Protein AF-A0A8C4QDA6-F1 (afdb_monomer_lite)

Radius of gyration: 17.74 Å; chains: 1; bounding box: 48×28×48 Å

Organism: Eptatretus burgeri (NCBI:txid7764)

pLDDT: mean 93.88, std 12.16, range [32.09, 98.69]

Foldseek 3Di:
DLLCLLPVQLVVQLVVCLCVFPPNCQADPVGDRHNPDDPVVVVVNVVVLVVQQVVQQPDFDVVVVRHGDRSVVCSSSSSSNVRSLVRSLVVVVVVPVVDPADDDDPPDPDGSSRVSNVSNVVNVPPDPPDD

InterPro domains:
  IPR000718 Peptidase M13 [PS51885] (1-131)
  IPR000718 Peptidase M13 [PTHR11733] (2-124)
  IPR018497 Peptidase M13, C-terminal domain [PF01431] (2-123)
  IPR018497 Peptidase M13, C-terminal domain [PR00786] (4-20)
  IPR018497 Peptidase M13, C-terminal domain [PR00786] (77-88)
  IPR024079 Metallopeptidase, catalytic domain superfamily [G3DSA:3.40.390.10] (2-123)

Structure (mmCIF, N/CA/C/O backbone):
data_AF-A0A8C4QDA6-F1
#
_entry.id   AF-A0A8C4QDA6-F1
#
loop_
_atom_site.group_PDB
_atom_site.id
_atom_site.type_symbol
_atom_site.label_atom_id
_atom_site.label_alt_id
_atom_site.label_comp_id
_atom_site.label_asym_id
_atom_site.label_entity_id
_atom_site.label_seq_id
_atom_site.pdbx_PDB_ins_code
_atom_site.Cartn_x
_atom_site.Cartn_y
_atom_site.Cartn_z
_atom_site.occupancy
_atom_site.B_iso_or_equiv
_atom_site.auth_seq_id
_atom_site.auth_comp_id
_atom_site.auth_asym_id
_atom_site.auth_atom_id
_atom_site.pdbx_PDB_model_num
ATOM 1 N N . MET A 1 1 ? -16.277 -8.536 9.571 1.00 92.62 1 MET A N 1
ATOM 2 C CA . MET A 1 1 ? -15.634 -8.466 8.255 1.00 92.62 1 MET A CA 1
ATOM 3 C C . MET A 1 1 ? -14.436 -7.526 8.274 1.00 92.62 1 MET A C 1
ATOM 5 O O . MET A 1 1 ? -13.471 -7.833 7.587 1.00 92.62 1 MET A O 1
ATOM 9 N N . SER A 1 2 ? -14.434 -6.466 9.094 1.00 95.38 2 SER A N 1
ATOM 10 C CA . SER A 1 2 ? -13.253 -5.608 9.309 1.00 95.38 2 SER A CA 1
ATOM 11 C C . SER A 1 2 ? -11.936 -6.365 9.519 1.00 95.38 2 SER A C 1
ATOM 13 O O . SER A 1 2 ? -10.958 -6.043 8.856 1.00 95.38 2 SER A O 1
ATOM 15 N N . LEU A 1 3 ? -11.920 -7.396 10.374 1.00 96.62 3 LEU A N 1
ATOM 16 C CA . LEU A 1 3 ? -10.729 -8.224 10.618 1.00 96.62 3 LEU A CA 1
ATOM 17 C C . LEU A 1 3 ? -10.286 -8.977 9.352 1.00 96.62 3 LEU A C 1
ATOM 19 O O . LEU A 1 3 ? -9.123 -8.938 8.986 1.00 96.62 3 LEU A O 1
ATOM 23 N N . ASN A 1 4 ? -11.213 -9.593 8.612 1.00 96.69 4 ASN A N 1
ATOM 24 C CA . ASN A 1 4 ? -10.867 -10.305 7.376 1.00 96.69 4 ASN A CA 1
ATOM 25 C C . ASN A 1 4 ? -10.284 -9.362 6.318 1.00 96.69 4 ASN A C 1
ATOM 27 O O . ASN A 1 4 ? -9.299 -9.707 5.674 1.00 96.69 4 ASN A O 1
ATOM 31 N N . PHE A 1 5 ? -10.862 -8.170 6.137 1.00 97.75 5 PHE A N 1
ATOM 32 C CA . PHE A 1 5 ? -10.297 -7.196 5.204 1.00 97.75 5 PHE A CA 1
ATOM 33 C C . PHE A 1 5 ? -8.951 -6.639 5.690 1.00 97.75 5 PHE A C 1
ATOM 35 O O . PHE A 1 5 ? -8.076 -6.429 4.860 1.00 97.75 5 PHE A O 1
ATOM 42 N N . GLY A 1 6 ? -8.770 -6.419 6.997 1.00 96.19 6 GLY A N 1
ATOM 43 C CA . GLY A 1 6 ? -7.506 -5.936 7.571 1.00 96.19 6 GLY A CA 1
ATOM 44 C C . GLY A 1 6 ? -6.372 -6.965 7.516 1.00 96.19 6 GLY A C 1
ATOM 45 O O . GLY A 1 6 ? -5.219 -6.584 7.349 1.00 96.19 6 GLY A O 1
ATOM 46 N N . GLY A 1 7 ? -6.703 -8.255 7.607 1.00 95.94 7 GLY A N 1
ATOM 47 C CA . GLY A 1 7 ? -5.770 -9.371 7.468 1.00 95.94 7 GLY A CA 1
ATOM 48 C C . GLY A 1 7 ? -5.663 -9.866 6.025 1.00 95.94 7 GLY A C 1
ATOM 49 O O . GLY A 1 7 ? -4.911 -9.316 5.224 1.00 95.94 7 GLY A O 1
ATO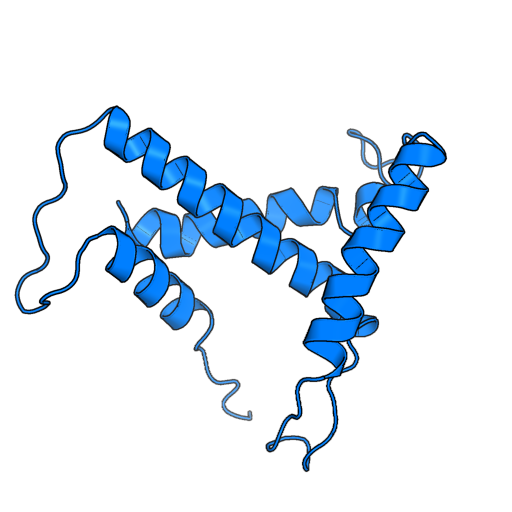M 50 N N . ILE A 1 8 ? -6.424 -10.908 5.671 1.00 96.62 8 ILE A N 1
ATOM 51 C CA . ILE A 1 8 ? -6.317 -11.558 4.350 1.00 96.62 8 ILE A CA 1
ATOM 52 C C . ILE A 1 8 ? -6.656 -10.618 3.186 1.00 96.62 8 ILE A C 1
ATOM 54 O O . ILE A 1 8 ? -6.071 -10.733 2.115 1.00 96.62 8 ILE A O 1
ATOM 58 N N . GLY A 1 9 ? -7.559 -9.653 3.381 1.00 97.81 9 GLY A N 1
ATOM 59 C CA . GLY A 1 9 ? -7.863 -8.652 2.357 1.00 97.81 9 GLY A CA 1
ATOM 60 C C . GLY A 1 9 ? -6.662 -7.770 2.015 1.00 97.81 9 GLY A C 1
ATOM 61 O O . GLY A 1 9 ? -6.464 -7.454 0.844 1.00 97.81 9 GLY A O 1
ATOM 62 N N . MET A 1 10 ? -5.848 -7.412 3.012 1.00 97.56 10 MET A N 1
ATOM 63 C CA . MET A 1 10 ? -4.594 -6.687 2.805 1.00 97.56 10 MET A CA 1
ATOM 64 C C . MET A 1 10 ? -3.584 -7.553 2.056 1.00 97.56 10 MET A C 1
ATOM 66 O O . MET A 1 10 ? -3.047 -7.081 1.061 1.00 97.56 10 MET A O 1
ATOM 70 N N . VAL A 1 11 ? -3.407 -8.818 2.459 1.00 97.69 11 VAL A N 1
ATOM 71 C CA . VAL A 1 11 ? -2.500 -9.765 1.779 1.00 97.69 11 VAL A CA 1
ATOM 72 C C . VAL A 1 11 ? -2.880 -9.920 0.306 1.00 97.69 11 VAL A C 1
ATOM 74 O O . VAL A 1 11 ? -2.042 -9.756 -0.565 1.00 97.69 11 VAL A O 1
ATOM 77 N N . ILE A 1 12 ? -4.164 -10.127 -0.003 1.00 98.31 12 ILE A N 1
ATOM 78 C CA . ILE A 1 12 ? -4.631 -10.209 -1.397 1.00 98.31 12 ILE A CA 1
ATOM 79 C C . ILE A 1 12 ? -4.306 -8.922 -2.169 1.00 98.31 12 ILE A C 1
ATOM 81 O O . ILE A 1 12 ? -3.856 -8.982 -3.310 1.00 98.31 12 ILE A O 1
ATOM 85 N N . GLY A 1 13 ? -4.540 -7.753 -1.568 1.00 98.50 13 GLY A N 1
ATOM 86 C CA . GLY A 1 13 ? -4.217 -6.477 -2.204 1.00 98.50 13 GLY A CA 1
ATOM 87 C C . GLY A 1 13 ? -2.711 -6.271 -2.409 1.00 98.50 13 GLY A C 1
ATOM 88 O O . GLY A 1 13 ? -2.320 -5.663 -3.403 1.00 98.50 13 GLY A O 1
ATOM 89 N N . HIS A 1 14 ? -1.882 -6.777 -1.497 1.00 98.50 14 HIS A N 1
ATOM 90 C CA . HIS A 1 14 ? -0.423 -6.753 -1.585 1.00 98.50 14 HIS A CA 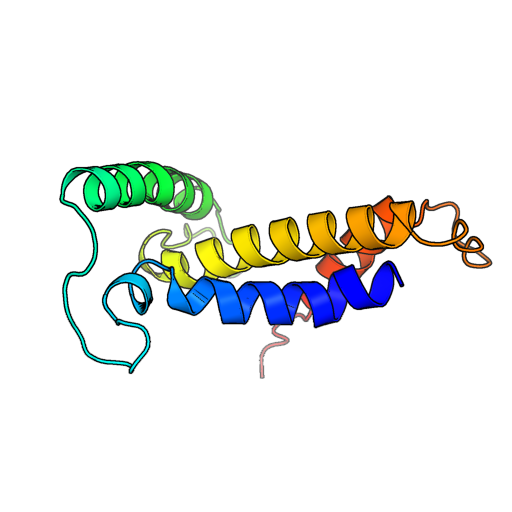1
ATOM 91 C C . HIS A 1 14 ? 0.050 -7.589 -2.785 1.00 98.50 14 HIS A C 1
ATOM 93 O O . HIS A 1 14 ? 0.660 -7.035 -3.696 1.00 98.50 14 HIS A O 1
ATOM 99 N N . GLU A 1 15 ? -0.382 -8.851 -2.890 1.00 98.31 15 GLU A N 1
ATOM 100 C CA . GLU A 1 15 ? -0.021 -9.730 -4.017 1.00 98.31 15 GLU A CA 1
ATOM 101 C C . GLU A 1 15 ? -0.508 -9.200 -5.375 1.00 98.31 15 GLU A C 1
ATOM 103 O O . GLU A 1 15 ? 0.191 -9.287 -6.382 1.00 98.31 15 GLU A O 1
ATOM 108 N N . ILE A 1 16 ? -1.706 -8.605 -5.430 1.00 98.56 16 ILE A N 1
ATOM 109 C C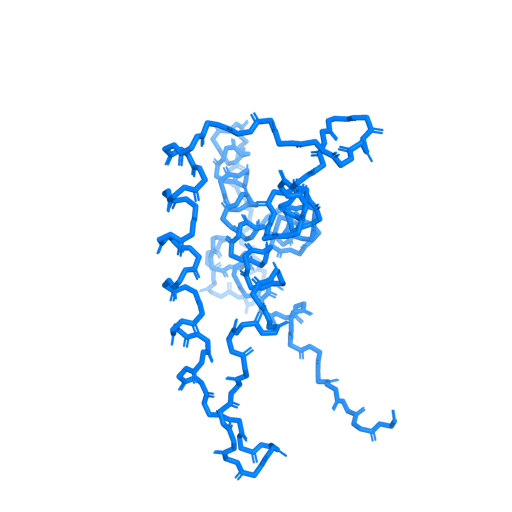A . ILE A 1 16 ? -2.191 -7.953 -6.658 1.00 98.56 16 ILE A CA 1
ATOM 110 C C . ILE A 1 16 ? -1.308 -6.754 -7.016 1.00 98.56 16 ILE A C 1
ATOM 112 O O . ILE A 1 16 ? -1.055 -6.508 -8.194 1.00 98.56 16 ILE A O 1
ATOM 116 N N . THR A 1 17 ? -0.862 -5.989 -6.018 1.00 98.62 17 THR A N 1
ATOM 117 C CA . THR A 1 17 ? -0.041 -4.794 -6.237 1.00 98.62 17 THR A CA 1
ATOM 118 C C . THR A 1 17 ? 1.366 -5.149 -6.719 1.00 98.62 17 THR A C 1
ATOM 120 O O . THR A 1 17 ? 1.902 -4.379 -7.510 1.00 98.62 17 THR A O 1
ATOM 123 N N . HIS A 1 18 ? 1.917 -6.317 -6.367 1.00 98.50 18 HIS A N 1
ATOM 124 C CA . HIS A 1 18 ? 3.187 -6.796 -6.932 1.00 98.50 18 HIS A CA 1
ATOM 125 C C . HIS A 1 18 ? 3.180 -6.886 -8.458 1.00 98.50 18 HIS A C 1
ATOM 127 O O . HIS A 1 18 ? 4.177 -6.570 -9.092 1.00 98.50 18 HIS A O 1
ATOM 133 N N . GLY A 1 19 ? 2.039 -7.186 -9.090 1.00 98.06 19 GLY A N 1
ATOM 134 C CA . GLY A 1 19 ? 1.913 -7.119 -10.554 1.00 98.06 19 GLY A CA 1
ATOM 135 C C . GLY A 1 19 ? 2.117 -5.713 -11.149 1.00 98.06 19 GLY A C 1
ATOM 136 O O . GLY A 1 19 ? 2.176 -5.560 -12.365 1.00 98.06 19 GLY A O 1
ATOM 137 N N . PHE A 1 20 ? 2.209 -4.680 -10.309 1.00 98.38 20 PHE A N 1
ATOM 138 C CA . PHE A 1 20 ? 2.326 -3.273 -10.689 1.00 98.38 20 PHE A CA 1
ATOM 139 C C . PHE A 1 20 ? 3.399 -2.519 -9.889 1.00 98.38 20 PHE A C 1
ATOM 141 O O . PHE A 1 20 ? 3.413 -1.286 -9.929 1.00 98.38 20 PHE A O 1
ATOM 148 N N . ASP A 1 21 ? 4.262 -3.217 -9.147 1.00 98.25 21 ASP A N 1
ATOM 149 C CA . ASP A 1 21 ? 5.384 -2.597 -8.441 1.00 98.25 21 ASP A CA 1
ATOM 150 C C . ASP A 1 21 ? 6.540 -2.252 -9.401 1.00 98.25 21 ASP A C 1
ATOM 152 O O . ASP A 1 21 ? 6.385 -2.280 -10.626 1.00 98.25 21 ASP A O 1
ATOM 156 N N . ASP A 1 22 ? 7.695 -1.852 -8.868 1.00 97.00 22 ASP A N 1
ATOM 157 C CA . ASP A 1 22 ? 8.846 -1.439 -9.671 1.00 97.00 22 ASP A CA 1
ATOM 158 C C . ASP A 1 22 ? 9.411 -2.556 -10.563 1.00 97.00 22 ASP A C 1
ATOM 160 O O . ASP A 1 22 ? 10.007 -2.242 -11.596 1.00 97.00 22 ASP A O 1
ATOM 164 N N . ASN A 1 23 ? 9.159 -3.829 -10.237 1.00 97.69 23 ASN A N 1
ATOM 165 C CA . ASN A 1 23 ? 9.518 -4.980 -11.060 1.00 97.69 23 ASN A CA 1
ATOM 166 C C . ASN A 1 23 ? 8.332 -5.473 -11.903 1.00 97.69 23 ASN A C 1
ATOM 168 O O . ASN A 1 23 ? 8.431 -5.560 -13.129 1.00 97.69 23 ASN A O 1
ATOM 172 N N . GLY A 1 24 ? 7.195 -5.754 -11.266 1.00 97.38 24 GLY A N 1
ATOM 173 C CA . GLY A 1 24 ? 6.030 -6.372 -11.892 1.00 97.38 24 GLY A CA 1
ATOM 174 C C . GLY A 1 24 ? 5.420 -5.532 -13.007 1.00 97.38 24 GLY A C 1
ATOM 175 O O . GLY A 1 24 ? 4.963 -6.087 -14.005 1.00 97.38 24 GLY A O 1
ATOM 176 N N . ARG A 1 25 ? 5.524 -4.196 -12.935 1.00 97.69 25 ARG A N 1
ATOM 177 C CA . ARG A 1 25 ? 5.051 -3.298 -14.005 1.00 97.69 25 ARG A CA 1
ATOM 178 C C . ARG A 1 25 ? 5.678 -3.570 -15.377 1.00 97.69 25 ARG A C 1
ATOM 180 O O . ARG A 1 25 ? 5.159 -3.081 -16.375 1.00 97.69 25 ARG A O 1
ATOM 187 N N . HIS A 1 26 ? 6.812 -4.270 -15.432 1.00 97.88 26 HIS A N 1
ATOM 188 C CA . HIS A 1 26 ? 7.509 -4.614 -16.672 1.00 97.88 26 HIS A CA 1
ATOM 189 C C . HIS A 1 26 ? 6.939 -5.850 -17.373 1.00 97.88 26 HIS A C 1
ATOM 191 O O . HIS A 1 26 ? 7.393 -6.183 -18.468 1.00 97.88 26 HIS A O 1
ATOM 197 N N . TYR A 1 27 ? 5.964 -6.525 -16.761 1.00 98.25 27 TYR A N 1
ATOM 198 C CA . TYR A 1 27 ? 5.352 -7.734 -17.292 1.00 98.25 27 TYR A CA 1
ATOM 199 C C . TYR A 1 27 ? 3.921 -7.458 -17.736 1.00 98.25 27 TYR A C 1
ATOM 201 O O . TYR A 1 27 ? 3.158 -6.798 -17.030 1.00 98.25 27 TYR A O 1
ATOM 209 N N . ASP A 1 28 ? 3.557 -7.927 -18.927 1.00 97.75 28 ASP A N 1
ATOM 210 C CA . ASP A 1 28 ? 2.177 -7.853 -19.402 1.00 97.75 28 ASP A CA 1
ATOM 211 C C . ASP A 1 28 ? 1.274 -8.903 -18.725 1.00 97.75 28 ASP A C 1
ATOM 213 O O . ASP A 1 28 ? 1.698 -9.706 -17.893 1.00 97.75 28 ASP A O 1
ATOM 217 N N . LYS A 1 29 ? -0.005 -8.919 -19.114 1.00 97.44 29 LYS A N 1
ATOM 218 C CA . LYS A 1 29 ? -1.020 -9.849 -18.592 1.00 97.44 29 LYS A CA 1
ATOM 219 C C . LYS A 1 29 ? -0.682 -11.339 -18.770 1.00 97.44 29 LYS A C 1
ATOM 221 O O . LYS A 1 29 ? -1.304 -12.163 -18.106 1.00 97.44 29 LYS A O 1
ATOM 226 N N . ASP A 1 30 ? 0.214 -11.677 -19.699 1.00 97.88 30 ASP A N 1
ATOM 227 C CA . ASP A 1 30 ? 0.610 -13.051 -20.018 1.00 97.88 30 ASP A CA 1
ATOM 228 C C . ASP A 1 30 ? 1.971 -13.405 -19.380 1.00 97.88 30 ASP A C 1
ATOM 230 O O . ASP A 1 30 ? 2.438 -14.535 -19.513 1.00 97.88 30 ASP A O 1
ATOM 234 N N . GLY A 1 31 ? 2.595 -12.460 -18.665 1.00 97.19 31 GLY A N 1
ATOM 235 C CA . GLY A 1 31 ? 3.890 -12.635 -18.011 1.00 97.19 31 GLY A CA 1
ATOM 236 C C . GLY A 1 31 ? 5.088 -12.376 -18.925 1.00 97.19 31 GLY A C 1
ATOM 237 O O . GLY A 1 31 ? 6.201 -12.781 -18.589 1.00 97.19 31 GLY A O 1
ATOM 238 N N . ASN A 1 32 ? 4.901 -11.713 -20.071 1.00 98.06 32 ASN A N 1
ATOM 239 C CA . ASN A 1 32 ? 6.017 -11.349 -20.943 1.00 98.06 32 ASN A CA 1
ATOM 240 C C . ASN A 1 32 ? 6.650 -10.040 -20.479 1.00 98.06 32 ASN A C 1
ATOM 242 O O . ASN A 1 32 ? 5.942 -9.068 -20.224 1.00 98.06 32 ASN A O 1
ATOM 246 N N . MET A 1 33 ? 7.983 -9.986 -20.455 1.00 97.38 33 MET A N 1
ATOM 247 C CA . MET A 1 33 ? 8.713 -8.748 -20.195 1.00 97.38 33 MET A CA 1
ATOM 248 C C . MET A 1 33 ? 8.630 -7.824 -21.418 1.00 97.38 33 MET A C 1
ATOM 250 O O . MET A 1 33 ? 9.367 -7.989 -22.391 1.00 97.38 33 MET A O 1
ATOM 254 N N . VAL A 1 34 ? 7.716 -6.860 -21.372 1.00 96.38 34 VAL A N 1
ATOM 255 C CA . VAL A 1 34 ? 7.468 -5.892 -22.444 1.00 96.38 34 VAL A CA 1
ATOM 256 C C . VAL A 1 34 ? 7.096 -4.550 -21.833 1.00 96.38 34 VAL A C 1
ATOM 258 O O . VAL A 1 34 ? 6.353 -4.484 -20.858 1.00 96.38 34 VAL A O 1
ATOM 261 N N . ASP A 1 35 ? 7.599 -3.458 -22.406 1.00 95.38 35 ASP A N 1
ATOM 262 C CA . ASP A 1 35 ? 7.166 -2.130 -21.985 1.00 95.38 35 ASP A CA 1
ATOM 263 C C . ASP A 1 35 ? 5.779 -1.828 -22.564 1.00 95.38 35 ASP A C 1
ATOM 265 O O . ASP A 1 35 ? 5.623 -1.516 -23.746 1.00 95.38 35 ASP A O 1
ATOM 269 N N . TRP A 1 36 ? 4.757 -1.982 -21.725 1.00 97.38 36 TRP A N 1
ATOM 270 C CA . TRP A 1 36 ? 3.361 -1.689 -22.051 1.00 97.38 36 TRP A CA 1
ATOM 271 C C . TRP A 1 36 ? 2.891 -0.340 -21.486 1.00 97.38 36 TRP A C 1
ATOM 273 O O . TRP A 1 36 ? 1.710 0.002 -21.597 1.00 97.38 36 TRP A O 1
ATOM 283 N N . TRP A 1 37 ? 3.796 0.442 -20.889 1.00 98.00 37 TRP A N 1
ATOM 284 C CA . TRP A 1 37 ? 3.505 1.767 -20.349 1.00 98.00 37 TRP A CA 1
ATOM 285 C C . TRP A 1 37 ? 3.885 2.848 -21.362 1.00 98.00 37 TRP A C 1
ATOM 287 O O . TRP A 1 37 ? 4.837 2.726 -22.125 1.00 98.00 37 TRP A O 1
ATOM 297 N N . SER A 1 38 ? 3.159 3.968 -21.361 1.00 98.31 38 SER A N 1
ATOM 298 C CA . SER A 1 38 ? 3.660 5.166 -22.035 1.00 98.31 38 SER A CA 1
ATOM 299 C C . SER A 1 38 ? 4.826 5.764 -21.242 1.00 98.31 38 SER A C 1
ATOM 301 O O . SER A 1 38 ? 4.848 5.702 -20.010 1.00 98.31 38 SER A O 1
ATOM 303 N N . ASN A 1 39 ? 5.735 6.459 -21.932 1.00 98.00 39 ASN A N 1
ATOM 304 C CA . ASN A 1 39 ? 6.848 7.171 -21.289 1.00 98.00 39 ASN A CA 1
ATOM 305 C C . ASN A 1 39 ? 6.379 8.118 -20.170 1.00 98.00 39 ASN A C 1
ATOM 307 O O . ASN A 1 39 ? 7.025 8.225 -19.129 1.00 98.00 39 ASN A O 1
ATOM 311 N N . SER A 1 40 ? 5.238 8.791 -20.359 1.00 98.50 40 SER A N 1
ATOM 312 C CA . SER A 1 40 ? 4.673 9.687 -19.346 1.00 98.50 40 SER A CA 1
ATOM 313 C C . SER A 1 40 ? 4.193 8.934 -18.104 1.00 98.50 40 SER A C 1
ATOM 315 O O . SER A 1 40 ? 4.462 9.371 -16.987 1.00 98.50 40 SER A O 1
ATOM 317 N N . SER A 1 41 ? 3.527 7.788 -18.270 1.00 98.44 41 SER A N 1
ATOM 318 C CA . SER A 1 41 ? 3.089 6.956 -17.147 1.00 98.44 41 SER A CA 1
ATOM 319 C C . SER A 1 41 ? 4.277 6.363 -16.391 1.00 98.44 41 SER A C 1
ATOM 321 O O . SER A 1 41 ? 4.268 6.377 -15.163 1.00 98.44 41 SER A O 1
ATOM 323 N N . ALA A 1 42 ? 5.314 5.902 -17.100 1.00 98.25 42 ALA A N 1
ATOM 324 C CA . ALA A 1 42 ? 6.532 5.377 -16.482 1.00 98.25 42 ALA A CA 1
ATOM 325 C C . ALA A 1 42 ? 7.278 6.459 -15.678 1.00 98.25 42 ALA A C 1
ATOM 327 O O .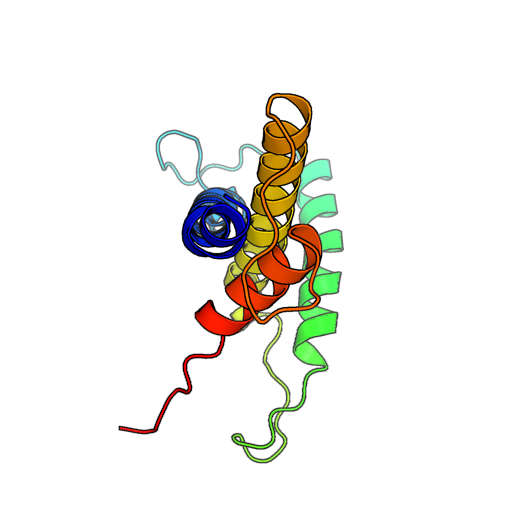 ALA A 1 42 ? 7.688 6.218 -14.545 1.00 98.25 42 ALA A O 1
ATOM 328 N N . SER A 1 43 ? 7.382 7.681 -16.215 1.00 98.38 43 SER A N 1
ATOM 329 C CA . SER A 1 43 ? 7.966 8.816 -15.487 1.00 98.38 43 SER A CA 1
ATOM 330 C C . SER A 1 43 ? 7.174 9.153 -14.220 1.00 98.38 43 SER A C 1
ATOM 332 O O . SER A 1 43 ? 7.760 9.325 -13.155 1.00 98.38 43 SER A O 1
ATOM 334 N N . ASN A 1 44 ? 5.841 9.201 -14.316 1.00 98.50 44 ASN A N 1
ATOM 335 C CA . ASN A 1 44 ? 4.973 9.485 -13.171 1.00 98.50 44 ASN A CA 1
ATOM 336 C C . ASN A 1 44 ? 5.028 8.381 -12.105 1.00 98.50 44 ASN A C 1
ATOM 338 O O . ASN A 1 44 ? 4.863 8.666 -10.918 1.00 98.50 44 ASN A O 1
ATOM 342 N N . PHE A 1 45 ? 5.218 7.124 -12.515 1.00 98.56 45 PHE A N 1
ATOM 343 C CA . PHE A 1 45 ? 5.434 6.015 -11.591 1.00 98.56 45 PHE A CA 1
ATOM 344 C C . PHE A 1 45 ? 6.712 6.235 -10.786 1.00 98.56 45 PHE A C 1
ATOM 346 O O . PHE A 1 45 ? 6.646 6.257 -9.561 1.00 98.56 45 PHE A O 1
ATOM 353 N N . ASN A 1 46 ? 7.827 6.495 -11.475 1.00 98.12 46 ASN A N 1
ATOM 354 C CA . ASN A 1 46 ? 9.129 6.711 -10.844 1.00 98.12 46 ASN A CA 1
ATOM 355 C C . ASN A 1 46 ? 9.113 7.901 -9.871 1.00 98.12 46 ASN A C 1
ATOM 357 O O . ASN A 1 46 ? 9.665 7.820 -8.778 1.00 98.12 46 ASN A O 1
ATOM 361 N N . GLU A 1 47 ? 8.438 8.998 -10.231 1.00 98.25 47 GLU A N 1
ATOM 362 C CA . GLU A 1 47 ? 8.286 10.158 -9.343 1.00 98.25 47 GLU A CA 1
ATOM 363 C C . GLU A 1 47 ? 7.541 9.792 -8.048 1.00 98.25 47 GLU A C 1
ATOM 365 O O . GLU A 1 47 ? 7.933 10.190 -6.952 1.00 98.25 47 GLU A O 1
ATOM 370 N N . LYS A 1 48 ? 6.469 8.998 -8.149 1.00 98.19 48 LYS A N 1
ATOM 371 C CA . LYS A 1 48 ? 5.683 8.577 -6.981 1.00 98.19 48 LYS A CA 1
ATOM 372 C C . LYS A 1 48 ? 6.406 7.535 -6.139 1.00 98.19 48 LYS A C 1
ATOM 374 O O . LYS A 1 48 ? 6.326 7.603 -4.915 1.00 98.19 48 LYS A O 1
ATOM 379 N N . SER A 1 49 ? 7.092 6.586 -6.770 1.00 98.38 49 SER A N 1
ATOM 380 C CA . SER A 1 49 ? 7.849 5.555 -6.062 1.00 98.38 49 SER A CA 1
ATOM 381 C C . SER A 1 49 ? 9.047 6.154 -5.323 1.00 98.38 49 SER A C 1
ATOM 383 O O . SER A 1 49 ? 9.364 5.692 -4.230 1.00 98.38 49 SER A O 1
ATOM 385 N N . GLN A 1 50 ? 9.642 7.240 -5.832 1.00 98.62 50 GLN A N 1
ATOM 386 C CA . GLN A 1 50 ? 10.713 7.955 -5.132 1.00 98.62 50 GLN A CA 1
ATOM 387 C C . GLN A 1 50 ? 10.273 8.466 -3.752 1.00 98.62 50 GLN A C 1
ATOM 389 O O . GLN A 1 50 ? 11.030 8.361 -2.795 1.00 98.62 50 GLN A O 1
ATOM 394 N N . CYS A 1 51 ? 9.024 8.919 -3.601 1.00 98.38 51 CYS A N 1
ATOM 395 C CA . CYS A 1 51 ? 8.497 9.323 -2.294 1.00 98.38 51 CYS A CA 1
ATOM 396 C C . CYS A 1 51 ? 8.528 8.172 -1.270 1.00 98.38 51 CYS A C 1
ATOM 398 O O . CYS A 1 51 ? 8.817 8.399 -0.096 1.00 98.38 51 CYS A O 1
ATOM 400 N N . ILE A 1 52 ? 8.276 6.937 -1.714 1.00 98.44 52 ILE A N 1
ATOM 401 C CA . ILE A 1 52 ? 8.336 5.742 -0.864 1.00 98.44 52 ILE A CA 1
ATOM 402 C C . ILE A 1 52 ? 9.793 5.393 -0.540 1.00 98.44 52 ILE A C 1
ATOM 404 O O . ILE A 1 52 ? 10.098 5.104 0.617 1.00 98.44 52 ILE A O 1
ATOM 408 N N . VAL A 1 53 ? 10.704 5.483 -1.517 1.00 98.50 53 VAL A N 1
ATOM 409 C CA . VAL A 1 53 ? 12.150 5.318 -1.279 1.00 98.50 53 VAL A CA 1
ATOM 410 C C . VAL A 1 53 ? 12.628 6.285 -0.199 1.00 98.50 53 VAL A C 1
ATOM 412 O O . VAL A 1 53 ? 13.267 5.860 0.762 1.00 98.50 53 VAL A O 1
ATOM 415 N N . ASP A 1 54 ? 12.283 7.565 -0.326 1.00 98.50 54 ASP A N 1
ATOM 416 C CA . ASP A 1 54 ? 12.713 8.612 0.601 1.00 98.50 54 ASP A CA 1
ATOM 417 C C . ASP A 1 54 ? 12.090 8.424 1.989 1.00 98.50 54 ASP A C 1
ATOM 419 O O . ASP A 1 54 ? 12.759 8.593 3.009 1.00 98.50 54 ASP A O 1
ATOM 423 N N . GLN A 1 55 ? 10.811 8.044 2.052 1.00 98.44 55 GLN A N 1
ATOM 424 C CA . GLN A 1 55 ? 10.130 7.778 3.316 1.00 98.44 55 GLN A CA 1
ATOM 425 C C . GLN A 1 55 ? 10.804 6.633 4.074 1.00 98.44 55 GLN A C 1
ATOM 427 O O . GLN A 1 55 ? 11.165 6.798 5.239 1.00 98.44 55 GLN A O 1
ATOM 432 N N . TYR A 1 56 ? 10.977 5.481 3.423 1.00 97.56 56 TYR A N 1
ATOM 433 C CA . TYR A 1 56 ? 11.506 4.297 4.092 1.00 97.56 56 TYR A CA 1
ATOM 434 C C . TYR A 1 56 ? 13.015 4.382 4.314 1.00 97.56 56 TYR A C 1
ATOM 436 O O . TYR A 1 56 ? 13.500 3.911 5.338 1.00 97.56 56 TYR A O 1
ATOM 444 N N . GLY A 1 57 ? 13.744 5.064 3.428 1.00 97.75 57 GLY A N 1
ATOM 445 C CA . GLY A 1 57 ? 15.162 5.372 3.603 1.00 97.75 57 GLY A CA 1
ATOM 446 C C . GLY A 1 57 ? 15.464 6.227 4.837 1.00 97.75 57 GLY A C 1
ATOM 447 O O . GLY A 1 57 ? 16.565 6.164 5.373 1.00 97.75 57 GLY A O 1
ATOM 448 N N . ASN A 1 58 ? 14.484 6.986 5.334 1.00 97.62 58 ASN A N 1
ATOM 449 C CA . ASN A 1 58 ? 14.626 7.779 6.554 1.00 97.62 58 ASN A CA 1
ATOM 450 C C . ASN A 1 58 ? 14.330 6.995 7.843 1.00 97.62 58 ASN A C 1
ATOM 452 O O . ASN A 1 58 ? 14.576 7.518 8.930 1.00 97.62 58 ASN A O 1
ATOM 456 N N . PHE A 1 59 ? 13.844 5.750 7.770 1.00 96.31 59 PHE A N 1
ATOM 457 C CA . PHE A 1 59 ? 13.667 4.936 8.971 1.00 96.31 59 PHE A CA 1
ATOM 458 C C . PHE A 1 59 ? 15.008 4.421 9.480 1.00 96.31 59 PHE A C 1
ATOM 460 O O . PHE A 1 59 ? 15.762 3.780 8.751 1.00 96.31 59 PHE A O 1
ATOM 467 N N . THR A 1 60 ? 15.278 4.686 10.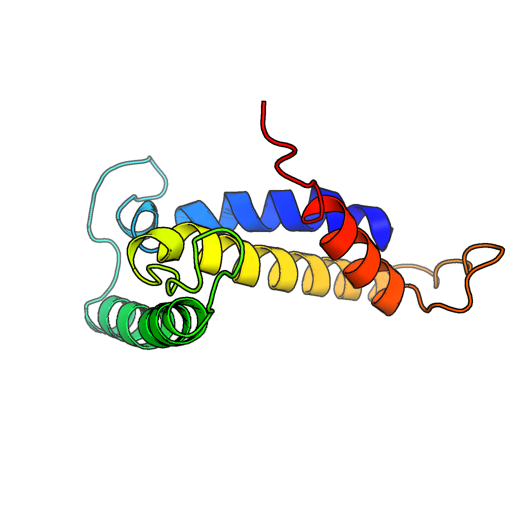754 1.00 95.62 60 THR A N 1
ATOM 468 C CA . THR A 1 60 ? 16.404 4.123 11.495 1.00 95.62 60 THR A CA 1
ATOM 469 C C . THR A 1 60 ? 15.964 2.846 12.195 1.00 95.62 60 THR A C 1
ATOM 471 O O . THR A 1 60 ? 14.910 2.815 12.830 1.00 95.62 60 THR A O 1
ATOM 474 N N . TRP A 1 61 ? 16.774 1.795 12.096 1.00 92.38 61 TRP A N 1
ATOM 475 C CA . TRP A 1 61 ? 16.498 0.514 12.727 1.00 92.38 61 TRP A CA 1
ATOM 476 C C . TRP A 1 61 ? 17.482 0.232 13.863 1.00 92.38 61 TRP A C 1
ATOM 478 O O . TRP A 1 61 ? 18.639 -0.132 13.642 1.00 92.38 61 TRP A O 1
ATOM 488 N N . ASP A 1 62 ? 17.004 0.368 15.101 1.00 92.69 62 ASP A N 1
ATOM 489 C CA . ASP A 1 62 ? 17.821 0.196 16.309 1.00 92.69 62 ASP A CA 1
ATOM 490 C C . ASP A 1 62 ? 18.414 -1.217 16.427 1.00 92.69 62 ASP A C 1
ATOM 492 O O . ASP A 1 62 ? 19.568 -1.372 16.827 1.00 92.69 62 ASP A O 1
ATOM 496 N N . LEU A 1 63 ? 17.675 -2.251 16.000 1.00 90.88 63 LEU A N 1
ATOM 497 C CA . LEU A 1 63 ? 18.161 -3.641 16.003 1.00 90.88 63 LEU A CA 1
ATOM 498 C C . LEU A 1 63 ? 19.288 -3.879 14.987 1.00 90.88 63 LEU A C 1
ATOM 500 O O . LEU A 1 63 ? 20.082 -4.798 15.162 1.00 90.88 63 LEU A O 1
ATOM 504 N N . ALA A 1 64 ? 19.394 -3.032 13.959 1.00 90.94 64 ALA A N 1
ATOM 505 C CA . ALA A 1 64 ? 20.505 -3.022 13.010 1.00 90.94 64 ALA A CA 1
ATOM 506 C C . ALA A 1 64 ? 21.628 -2.051 13.428 1.00 90.94 64 ALA A C 1
ATOM 508 O O . ALA A 1 64 ? 22.444 -1.643 12.601 1.00 90.94 64 ALA A O 1
ATOM 509 N N . GLY A 1 65 ? 21.672 -1.649 14.704 1.00 93.19 65 GLY A N 1
ATOM 510 C CA . GLY A 1 65 ? 22.682 -0.728 15.225 1.00 93.19 65 GLY A CA 1
ATOM 511 C C . GLY A 1 65 ? 22.472 0.720 14.781 1.00 93.19 65 GLY A C 1
ATOM 512 O O . GLY A 1 65 ? 23.446 1.444 14.592 1.00 93.19 65 GLY A O 1
ATOM 513 N N . GLY A 1 66 ? 21.218 1.134 14.577 1.00 93.50 66 GLY A N 1
ATOM 514 C CA . GLY A 1 66 ? 20.880 2.496 14.159 1.00 93.50 66 GLY A CA 1
ATOM 515 C C . GLY A 1 66 ? 21.139 2.768 12.674 1.00 93.50 66 GLY A C 1
ATOM 516 O O . GLY A 1 66 ? 21.275 3.922 12.271 1.00 93.50 66 GLY A O 1
ATOM 517 N N . GLN A 1 67 ? 21.225 1.723 11.848 1.00 95.38 67 GLN A N 1
ATOM 518 C CA . GLN A 1 67 ? 21.331 1.875 10.398 1.00 95.38 67 GLN A CA 1
ATOM 519 C C . GLN A 1 67 ? 19.998 2.313 9.791 1.00 95.38 67 GLN A C 1
ATOM 521 O O . GLN A 1 67 ? 18.926 1.948 10.276 1.00 95.38 67 GLN A O 1
ATOM 526 N N . HIS A 1 68 ? 20.073 3.069 8.700 1.00 95.62 68 HIS A N 1
ATOM 527 C CA . HIS A 1 68 ? 18.903 3.385 7.895 1.00 95.62 68 HIS A CA 1
ATOM 528 C C . HIS A 1 68 ? 18.507 2.202 7.012 1.00 95.62 68 HIS A C 1
ATOM 530 O O . HIS A 1 68 ? 19.371 1.494 6.487 1.00 95.62 68 HIS A O 1
ATOM 536 N N . LEU A 1 69 ? 17.203 1.999 6.818 1.00 95.44 69 LEU A N 1
ATOM 537 C CA . LEU A 1 69 ? 16.726 1.036 5.831 1.00 95.44 69 LEU A CA 1
ATOM 538 C C . LEU A 1 69 ? 17.147 1.473 4.424 1.00 95.44 69 LEU A C 1
ATOM 540 O O . LEU A 1 69 ? 17.188 2.657 4.096 1.00 95.44 69 LEU A O 1
ATOM 544 N N . CYS A 1 70 ? 17.409 0.508 3.545 1.00 96.06 70 CYS A N 1
ATOM 545 C CA . CYS A 1 70 ? 17.572 0.812 2.131 1.00 96.06 70 CYS A CA 1
ATOM 546 C C . CYS A 1 70 ? 16.187 0.913 1.471 1.00 96.06 70 CYS A C 1
ATOM 548 O O . CYS A 1 70 ? 15.572 -0.101 1.127 1.00 96.06 70 CYS A O 1
ATOM 550 N N . GLY A 1 71 ? 15.697 2.143 1.289 1.00 96.50 71 GLY A N 1
ATOM 551 C CA . GLY A 1 71 ? 14.391 2.403 0.672 1.00 96.50 71 GLY A CA 1
ATOM 552 C C . GLY A 1 71 ? 14.278 1.905 -0.773 1.00 96.50 71 GLY A C 1
ATOM 553 O O . GLY A 1 71 ? 13.187 1.553 -1.204 1.00 96.50 71 GLY A O 1
ATOM 554 N N . VAL A 1 72 ? 15.401 1.808 -1.498 1.00 97.75 72 VAL A N 1
ATOM 555 C CA . VAL A 1 72 ? 15.450 1.235 -2.856 1.00 97.75 72 VAL A CA 1
ATOM 556 C C . VAL A 1 72 ? 15.252 -0.280 -2.814 1.00 97.75 72 VAL A C 1
ATOM 558 O O . VAL A 1 72 ? 14.412 -0.804 -3.531 1.00 97.75 72 VAL A O 1
ATOM 561 N N . ASN A 1 73 ? 15.972 -0.990 -1.939 1.00 97.00 73 ASN A N 1
ATOM 562 C CA . ASN A 1 73 ? 15.888 -2.455 -1.868 1.00 97.00 73 ASN A CA 1
ATOM 563 C C . ASN A 1 73 ? 14.539 -2.953 -1.338 1.00 97.00 73 ASN A C 1
ATOM 565 O O . ASN A 1 73 ? 14.146 -4.075 -1.626 1.00 97.00 73 ASN A O 1
ATOM 569 N N . THR A 1 74 ? 13.851 -2.138 -0.540 1.00 97.62 74 THR A N 1
ATOM 570 C CA . THR A 1 74 ? 12.536 -2.475 0.028 1.00 97.62 74 THR A CA 1
ATOM 571 C C . THR A 1 74 ? 11.374 -1.923 -0.802 1.00 97.62 74 THR A C 1
ATOM 573 O O . THR A 1 74 ? 10.221 -2.082 -0.413 1.00 97.62 74 THR A O 1
ATOM 576 N N . LEU A 1 75 ? 11.648 -1.270 -1.940 1.00 98.44 75 LEU A N 1
ATOM 577 C CA . LEU A 1 75 ? 10.658 -0.485 -2.677 1.00 98.44 75 LEU A CA 1
ATOM 578 C C . LEU A 1 75 ? 9.440 -1.303 -3.121 1.00 98.44 75 LEU A C 1
ATOM 580 O O . LEU A 1 75 ? 8.321 -0.873 -2.845 1.00 98.44 75 LEU A O 1
ATOM 584 N N . GLY A 1 76 ? 9.644 -2.462 -3.752 1.00 98.19 76 GLY A N 1
ATOM 585 C CA . GLY A 1 76 ? 8.549 -3.304 -4.245 1.00 98.19 76 GLY A CA 1
ATOM 586 C C . GLY A 1 76 ? 7.588 -3.725 -3.136 1.00 98.19 76 GLY A C 1
ATOM 587 O O . GLY A 1 76 ? 6.390 -3.455 -3.212 1.00 98.19 76 GLY A O 1
ATOM 588 N N . GLU A 1 77 ? 8.133 -4.249 -2.036 1.00 98.12 77 GLU A N 1
ATOM 589 C CA . GLU A 1 77 ? 7.374 -4.614 -0.832 1.00 98.12 77 GLU A CA 1
ATOM 590 C C . GLU A 1 77 ? 6.647 -3.412 -0.216 1.00 98.12 77 GLU A C 1
ATOM 592 O O . GLU A 1 77 ? 5.475 -3.499 0.151 1.00 98.12 77 GLU A O 1
ATOM 597 N N . ASN A 1 78 ? 7.303 -2.249 -0.144 1.00 98.31 78 ASN A N 1
ATOM 598 C CA . ASN A 1 78 ? 6.693 -1.038 0.403 1.00 98.31 78 ASN A CA 1
ATOM 599 C C . ASN A 1 78 ? 5.546 -0.527 -0.488 1.00 98.31 78 ASN A C 1
ATOM 601 O O . ASN A 1 78 ? 4.522 -0.069 0.031 1.00 98.31 78 ASN A O 1
ATOM 605 N N . ILE A 1 79 ? 5.688 -0.599 -1.817 1.00 98.69 79 ILE A N 1
ATOM 606 C CA . ILE A 1 79 ? 4.614 -0.292 -2.773 1.00 98.69 79 ILE A CA 1
ATOM 607 C C . ILE A 1 79 ? 3.452 -1.265 -2.567 1.00 98.69 79 ILE A C 1
ATOM 609 O O . ILE A 1 79 ? 2.305 -0.819 -2.447 1.00 98.69 79 ILE A O 1
ATOM 613 N N . ALA A 1 80 ? 3.740 -2.565 -2.479 1.00 98.44 80 ALA A N 1
ATOM 614 C CA . ALA A 1 80 ? 2.746 -3.612 -2.293 1.00 98.44 80 ALA A CA 1
ATOM 615 C C . ALA A 1 80 ? 1.986 -3.464 -0.966 1.00 98.44 80 ALA A C 1
ATOM 617 O O . ALA A 1 80 ? 0.756 -3.496 -0.958 1.00 98.44 80 ALA A O 1
ATOM 618 N N . ASP A 1 81 ? 2.674 -3.171 0.138 1.00 98.31 81 ASP A N 1
ATOM 619 C CA . ASP A 1 81 ? 2.060 -2.925 1.446 1.00 98.31 81 ASP A CA 1
ATOM 620 C C . ASP A 1 81 ? 1.134 -1.707 1.449 1.00 98.31 81 ASP A C 1
ATOM 622 O O . ASP A 1 81 ? -0.016 -1.791 1.900 1.00 98.31 81 ASP A O 1
ATOM 626 N N . ASN A 1 82 ? 1.596 -0.579 0.902 1.00 98.44 82 ASN A N 1
ATOM 627 C CA . ASN A 1 82 ? 0.800 0.647 0.826 1.00 98.44 82 ASN A CA 1
ATOM 628 C C . ASN A 1 82 ? -0.396 0.493 -0.128 1.00 98.44 82 ASN A C 1
ATOM 630 O O . ASN A 1 82 ? -1.499 0.979 0.153 1.00 98.44 82 ASN A O 1
ATOM 634 N N . GLY A 1 83 ? -0.201 -0.192 -1.256 1.00 98.38 83 GLY A N 1
ATOM 635 C CA . GLY A 1 83 ? -1.260 -0.510 -2.208 1.00 98.38 83 GLY A CA 1
ATOM 636 C C . GLY A 1 83 ? -2.299 -1.452 -1.608 1.00 98.38 83 GLY A C 1
ATOM 637 O O . GLY A 1 83 ? -3.497 -1.147 -1.634 1.00 98.38 83 GLY A O 1
ATOM 638 N N . GLY A 1 84 ? -1.844 -2.544 -0.997 1.00 98.19 84 GLY A N 1
ATOM 639 C CA . GLY A 1 84 ? -2.676 -3.596 -0.432 1.00 98.19 84 GLY A CA 1
ATOM 640 C C . GLY A 1 84 ? -3.577 -3.100 0.687 1.00 98.19 84 GLY A C 1
ATOM 641 O O . GLY A 1 84 ? -4.797 -3.280 0.618 1.00 98.19 84 GLY A O 1
ATOM 642 N N . ILE A 1 85 ? -3.028 -2.372 1.667 1.00 98.19 85 ILE A N 1
ATOM 643 C CA . ILE A 1 85 ? -3.843 -1.840 2.769 1.00 98.19 85 ILE A CA 1
ATOM 644 C C . ILE A 1 85 ? -4.881 -0.824 2.272 1.00 98.19 85 ILE A C 1
ATOM 646 O O . ILE A 1 85 ? -6.035 -0.829 2.714 1.00 98.19 85 ILE A O 1
ATOM 650 N N . ARG A 1 86 ? -4.515 0.013 1.291 1.00 98.31 86 ARG A N 1
ATOM 651 C CA . ARG A 1 86 ? -5.418 1.009 0.699 1.00 98.31 86 ARG A CA 1
ATOM 652 C C . ARG A 1 86 ? -6.554 0.348 -0.079 1.00 98.31 86 ARG A C 1
ATOM 654 O O . ARG A 1 86 ? -7.708 0.774 0.039 1.00 98.31 86 ARG A O 1
ATOM 661 N N . GLN A 1 87 ? -6.248 -0.674 -0.877 1.00 98.50 87 GLN A N 1
ATOM 662 C CA . GLN A 1 87 ? -7.244 -1.432 -1.635 1.00 98.50 87 GLN A CA 1
ATOM 663 C C . GLN A 1 87 ? -8.186 -2.195 -0.701 1.00 98.50 87 GLN A C 1
ATOM 665 O O . GLN A 1 87 ? -9.407 -2.097 -0.854 1.00 98.50 87 GLN A O 1
ATOM 670 N N . ALA A 1 88 ? -7.640 -2.870 0.311 1.00 98.44 88 ALA A N 1
ATOM 671 C CA . ALA A 1 88 ? -8.408 -3.610 1.302 1.00 98.44 88 ALA A CA 1
ATOM 672 C C . ALA A 1 88 ? -9.361 -2.704 2.093 1.00 98.44 88 ALA A C 1
ATOM 674 O O . ALA A 1 88 ? -10.539 -3.031 2.251 1.00 98.44 88 ALA A O 1
ATOM 675 N N . PHE A 1 89 ? -8.900 -1.521 2.513 1.00 98.44 89 PHE A N 1
ATOM 676 C CA . PHE A 1 89 ? -9.751 -0.566 3.221 1.00 98.44 89 PHE A CA 1
ATOM 677 C C . PHE A 1 89 ? -10.871 -0.028 2.323 1.00 98.44 89 PHE A C 1
ATOM 679 O O . PHE A 1 89 ? -12.029 0.043 2.738 1.00 98.44 89 PHE A O 1
ATOM 686 N N . LYS A 1 90 ? -10.575 0.283 1.052 1.00 98.44 90 LYS A N 1
ATOM 687 C CA . LYS A 1 90 ? -11.601 0.688 0.076 1.00 98.44 90 LYS A CA 1
ATOM 688 C C . LYS A 1 90 ? -12.638 -0.419 -0.146 1.00 98.44 90 LYS A C 1
ATOM 690 O O . LYS A 1 90 ? -13.835 -0.127 -0.213 1.00 98.44 90 LYS A O 1
ATOM 695 N N . ALA A 1 91 ? -12.200 -1.673 -0.242 1.00 98.25 91 ALA A N 1
ATOM 696 C CA . ALA A 1 91 ? -13.083 -2.826 -0.383 1.00 98.25 91 ALA A CA 1
ATOM 697 C C . ALA A 1 91 ? -13.964 -3.017 0.861 1.00 98.25 91 ALA A C 1
ATOM 699 O O . ALA A 1 91 ? -15.175 -3.197 0.729 1.00 98.25 91 ALA A O 1
ATOM 700 N N . TYR A 1 92 ? -13.397 -2.855 2.058 1.00 98.06 92 TYR A N 1
ATOM 701 C CA . TYR A 1 92 ? -14.143 -2.886 3.311 1.00 98.06 92 TYR A CA 1
ATOM 702 C C . TYR A 1 92 ? -15.202 -1.775 3.391 1.00 98.06 92 TYR A C 1
ATOM 704 O O . TYR A 1 92 ? -16.363 -2.043 3.700 1.00 98.06 92 TYR A O 1
ATOM 712 N N . LYS A 1 93 ? -14.856 -0.534 3.024 1.00 97.56 93 LYS A N 1
ATOM 713 C CA . LYS A 1 93 ? -15.813 0.586 2.968 1.00 97.56 93 LYS A CA 1
ATOM 714 C C . LYS A 1 93 ? -16.949 0.335 1.975 1.00 97.56 93 LYS A C 1
ATOM 716 O O . LYS A 1 93 ? -18.095 0.670 2.268 1.00 97.56 93 LYS A O 1
ATOM 721 N N . ARG A 1 94 ? -16.653 -0.278 0.823 1.00 97.62 94 ARG A N 1
ATOM 722 C CA . ARG A 1 94 ? -17.676 -0.702 -0.146 1.00 97.62 94 ARG A CA 1
ATOM 723 C C . ARG A 1 94 ? -18.553 -1.824 0.407 1.00 97.62 94 ARG A C 1
ATOM 725 O O . ARG A 1 94 ? -19.753 -1.823 0.172 1.00 97.62 94 ARG A O 1
ATOM 732 N N . TRP A 1 95 ? -17.979 -2.768 1.146 1.00 97.50 95 TRP A N 1
ATOM 733 C CA . TRP A 1 95 ? -18.752 -3.821 1.797 1.00 97.50 95 TRP A CA 1
ATOM 734 C C . TRP A 1 95 ? -19.713 -3.232 2.840 1.00 97.50 95 TRP A C 1
ATOM 736 O O . TRP A 1 95 ? -20.897 -3.563 2.827 1.00 97.50 95 TRP A O 1
ATOM 746 N N . LEU A 1 96 ? -19.252 -2.281 3.661 1.00 96.06 96 LEU A N 1
ATOM 747 C CA . LEU A 1 96 ? -20.091 -1.578 4.638 1.00 96.06 96 LEU A CA 1
ATOM 748 C C . LEU A 1 96 ? -21.263 -0.822 4.004 1.00 96.06 96 LEU A C 1
ATOM 750 O O . LEU A 1 96 ? -22.330 -0.771 4.603 1.00 96.06 96 LEU A O 1
ATOM 754 N N . SER A 1 97 ? -21.104 -0.247 2.807 1.00 96.19 97 SER A N 1
ATOM 755 C CA . SER A 1 97 ? -22.213 0.460 2.147 1.00 96.19 97 SER A CA 1
ATOM 756 C C . SER A 1 97 ? -23.312 -0.472 1.626 1.00 96.19 97 SER A C 1
ATOM 758 O O . SER A 1 97 ? -24.392 -0.007 1.273 1.00 96.19 97 SER A O 1
ATOM 760 N N . GLN A 1 98 ? -23.047 -1.778 1.579 1.00 96.69 98 GLN A N 1
ATOM 761 C CA . GLN A 1 98 ? -23.954 -2.802 1.058 1.00 96.69 98 GLN A CA 1
ATOM 762 C C . GLN A 1 98 ? -24.535 -3.700 2.159 1.00 96.69 98 GLN A C 1
ATOM 764 O O . GLN A 1 98 ? -25.419 -4.509 1.886 1.00 96.69 98 GLN A O 1
ATOM 769 N N . HIS A 1 99 ? -24.050 -3.574 3.397 1.00 95.44 99 HIS A N 1
ATOM 770 C CA . HIS A 1 99 ? -24.391 -4.463 4.504 1.00 95.44 99 HIS A CA 1
ATOM 771 C C . HIS A 1 99 ? -24.772 -3.670 5.754 1.00 95.44 99 HIS A C 1
ATOM 773 O O . HIS A 1 99 ? -24.481 -2.483 5.890 1.00 95.44 99 HIS A O 1
ATOM 779 N N . ARG A 1 100 ? -25.450 -4.332 6.697 1.00 90.69 100 ARG A N 1
ATOM 780 C CA . ARG A 1 100 ? -25.744 -3.720 7.997 1.00 90.69 100 ARG A CA 1
ATOM 781 C C . ARG A 1 100 ? -24.444 -3.494 8.783 1.00 90.69 100 ARG A C 1
ATOM 783 O O . ARG A 1 100 ? -23.533 -4.314 8.652 1.00 90.69 100 ARG A O 1
ATOM 790 N N . PRO A 1 101 ? -24.377 -2.447 9.630 1.00 88.81 101 PRO A N 1
ATOM 791 C CA . PRO A 1 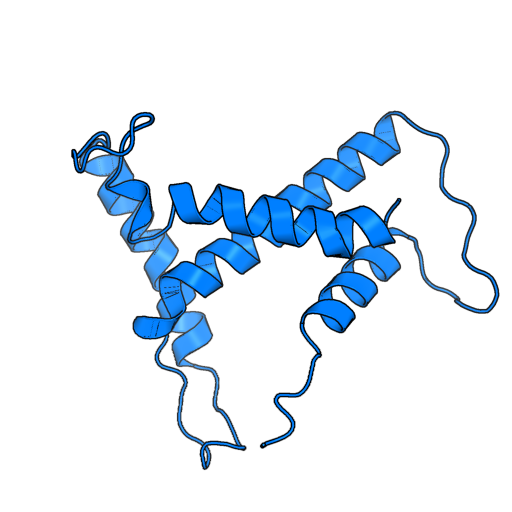101 ? -23.235 -2.228 10.506 1.00 88.81 101 PRO A CA 1
ATOM 792 C C . PRO A 1 101 ? -22.912 -3.468 11.335 1.00 88.81 101 PRO A C 1
ATOM 794 O O . PRO A 1 101 ? -23.805 -4.156 11.838 1.00 88.81 101 PRO A O 1
ATOM 797 N N . GLU A 1 102 ? -21.623 -3.745 11.468 1.00 93.19 102 GLU A N 1
ATOM 798 C CA . GLU A 1 102 ? -21.141 -4.852 12.279 1.00 93.19 102 GLU A CA 1
ATOM 799 C C . GLU A 1 102 ? -21.404 -4.599 13.772 1.00 93.19 102 GLU A C 1
ATOM 801 O O . GLU A 1 102 ? -21.393 -3.457 14.241 1.00 93.19 102 GLU A O 1
ATOM 806 N N . LYS A 1 103 ? -21.653 -5.673 14.530 1.00 94.31 103 LYS A N 1
ATOM 807 C CA . LYS A 1 103 ? -21.780 -5.585 15.988 1.00 94.31 103 LYS A CA 1
ATOM 808 C C . LYS A 1 103 ? -20.398 -5.399 16.601 1.00 94.31 103 LYS A C 1
ATOM 810 O O . LYS A 1 103 ? -19.509 -6.196 16.313 1.00 94.31 103 LYS A O 1
ATOM 815 N N . ALA A 1 104 ? -20.279 -4.428 17.504 1.00 94.81 104 ALA A N 1
ATOM 816 C CA . ALA A 1 104 ? -19.060 -4.194 18.266 1.00 94.81 104 ALA A CA 1
ATOM 817 C C . ALA A 1 104 ? -18.553 -5.478 18.944 1.00 94.81 104 ALA A C 1
ATOM 819 O O . ALA A 1 104 ? -19.343 -6.303 19.417 1.00 94.81 104 ALA A O 1
ATOM 820 N N . LEU A 1 105 ? -17.228 -5.627 19.001 1.00 93.94 105 LEU A N 1
ATOM 821 C CA . LEU A 1 105 ? -16.600 -6.752 19.683 1.00 93.94 105 LEU A CA 1
ATOM 822 C C . LEU A 1 105 ? -16.698 -6.576 21.207 1.00 93.94 105 LEU A C 1
ATOM 824 O O . LEU A 1 105 ? -16.436 -5.483 21.716 1.00 93.94 105 LEU A O 1
ATOM 828 N N . PRO A 1 106 ? -17.058 -7.633 21.958 1.00 94.94 106 PRO A N 1
ATOM 829 C CA . PRO A 1 106 ? -17.139 -7.551 23.410 1.00 94.94 106 PRO A CA 1
ATOM 830 C C . PRO A 1 106 ? -15.757 -7.255 24.008 1.00 94.94 106 PRO A C 1
ATOM 832 O O . PRO A 1 106 ? -14.759 -7.845 23.602 1.00 94.94 106 PRO A O 1
ATOM 835 N N . GLY A 1 107 ? -15.703 -6.342 24.980 1.00 95.06 107 GLY A N 1
ATOM 836 C CA . GLY A 1 107 ? -14.462 -5.980 25.675 1.00 95.06 107 GLY A CA 1
ATOM 837 C C . GLY A 1 107 ? -13.537 -5.018 24.920 1.00 95.06 107 GLY A C 1
ATOM 838 O O . GLY A 1 107 ? -12.482 -4.681 25.449 1.00 95.06 107 GLY A O 1
ATOM 839 N N . LEU A 1 108 ? -13.917 -4.541 23.727 1.00 95.00 108 LEU A N 1
ATOM 840 C CA . LEU A 1 108 ? -13.138 -3.573 22.951 1.00 95.00 108 LEU A CA 1
ATOM 841 C C . LEU A 1 108 ? -13.965 -2.326 22.626 1.00 95.00 108 LEU A C 1
ATOM 843 O O . LEU A 1 108 ? -14.964 -2.393 21.914 1.00 95.00 108 LEU A O 1
ATOM 847 N N . SER A 1 109 ? -13.495 -1.164 23.077 1.00 95.38 109 SER A N 1
ATOM 848 C CA . SER A 1 109 ? -14.077 0.146 22.746 1.00 95.38 109 SER A CA 1
ATOM 849 C C . SER A 1 109 ? -13.510 0.705 21.435 1.00 95.38 109 SER A C 1
ATOM 851 O O . SER A 1 109 ? -13.082 1.856 21.379 1.00 95.38 109 SER A O 1
ATOM 853 N N . LEU A 1 110 ? -13.459 -0.125 20.390 1.00 96.12 110 LEU A N 1
ATOM 854 C CA . LEU A 1 110 ? -12.931 0.233 19.073 1.00 96.12 110 LEU A CA 1
ATOM 855 C C . LEU A 1 110 ? -14.014 0.103 18.003 1.00 96.12 110 LEU A C 1
ATOM 857 O O . LEU A 1 110 ? -14.772 -0.869 17.977 1.00 96.12 110 LEU A O 1
ATOM 861 N N . SER A 1 111 ? -14.061 1.066 17.085 1.00 96.06 111 SER A N 1
ATOM 862 C CA . SER A 1 111 ? -14.885 0.958 15.884 1.00 96.06 111 SER A CA 1
ATOM 863 C C . SER A 1 111 ? -14.345 -0.140 14.969 1.00 96.06 111 SER A C 1
ATOM 865 O O . SER A 1 111 ? -13.161 -0.480 14.998 1.00 96.06 111 SER A O 1
ATOM 867 N N . HIS A 1 112 ? -15.184 -0.674 14.084 1.00 97.19 112 HIS A N 1
ATOM 868 C CA . HIS A 1 112 ? -14.705 -1.669 13.127 1.00 97.19 112 HIS A CA 1
ATOM 869 C C . HIS A 1 112 ? -13.675 -1.117 12.128 1.00 97.19 112 HIS A C 1
ATOM 871 O O . HIS A 1 112 ? -12.855 -1.878 11.626 1.00 97.19 112 HIS A O 1
ATOM 877 N N . GLU A 1 113 ? -13.668 0.191 11.860 1.00 96.75 113 GLU A N 1
ATOM 878 C CA . GLU A 1 113 ? -12.605 0.823 11.068 1.00 96.75 113 GLU A CA 1
ATOM 879 C C . GLU A 1 113 ? -11.280 0.864 11.833 1.00 96.75 113 GLU A C 1
ATOM 881 O O . GLU A 1 113 ? -10.236 0.596 11.252 1.00 96.75 113 GLU A O 1
ATOM 886 N N . GLN A 1 114 ? -11.306 1.116 13.144 1.00 97.38 114 GLN A N 1
ATOM 887 C CA . GLN A 1 114 ? -10.108 1.015 13.983 1.00 97.38 114 GLN A CA 1
ATOM 888 C C . GLN A 1 114 ? -9.627 -0.438 14.079 1.00 97.38 114 GLN A C 1
ATOM 890 O O . GLN A 1 114 ? -8.440 -0.706 13.917 1.00 97.38 114 GLN A O 1
ATOM 895 N N . LEU A 1 115 ? -10.549 -1.390 14.266 1.00 97.25 115 LEU A N 1
ATOM 896 C CA . LEU A 1 115 ? -10.236 -2.822 14.319 1.00 97.25 115 LEU A CA 1
ATOM 897 C C . LEU A 1 115 ? -9.617 -3.347 13.018 1.00 97.25 115 LEU A C 1
ATOM 899 O O . LEU A 1 115 ? -8.790 -4.251 13.076 1.00 97.25 115 LEU A O 1
ATOM 903 N N . PHE A 1 116 ? -9.982 -2.783 11.862 1.00 97.75 116 PHE A N 1
ATOM 904 C CA . PHE A 1 116 ? -9.332 -3.092 10.586 1.00 97.75 116 PHE A CA 1
ATOM 905 C C . PHE A 1 116 ? -7.822 -2.803 10.655 1.00 97.75 116 PHE A C 1
ATOM 907 O O . PHE A 1 116 ? -7.018 -3.684 10.358 1.00 97.75 116 PHE A O 1
ATOM 914 N N . PHE A 1 117 ? -7.431 -1.607 11.112 1.00 97.69 117 PHE A N 1
ATOM 915 C CA . PHE A 1 117 ? -6.017 -1.222 11.196 1.00 97.69 117 PHE A CA 1
ATOM 916 C C . PHE A 1 117 ? -5.275 -1.927 12.336 1.00 97.69 117 PHE A C 1
ATOM 918 O O . PHE A 1 117 ? -4.107 -2.271 12.176 1.00 97.69 117 PHE A O 1
ATOM 925 N N . VAL A 1 118 ? -5.947 -2.201 13.460 1.00 96.44 118 VAL A N 1
ATOM 926 C CA . VAL A 1 118 ? -5.369 -3.010 14.547 1.00 96.44 118 VAL A CA 1
ATOM 927 C C . VAL A 1 118 ? -5.053 -4.420 14.058 1.00 96.44 118 VAL A C 1
ATOM 929 O O . VAL A 1 118 ? -3.965 -4.924 14.320 1.00 96.44 118 VAL A O 1
ATOM 932 N N . ASN A 1 119 ? -5.967 -5.055 13.321 1.00 95.56 119 ASN A N 1
ATOM 933 C CA . ASN A 1 119 ? -5.725 -6.398 12.807 1.00 95.56 119 ASN A CA 1
ATOM 934 C C . ASN A 1 119 ? -4.622 -6.426 11.742 1.00 95.56 119 ASN A C 1
ATOM 936 O O . ASN A 1 119 ? -3.761 -7.298 11.801 1.00 95.56 119 ASN A O 1
ATOM 940 N N . PHE A 1 120 ? -4.593 -5.440 10.840 1.00 96.00 120 PHE A N 1
ATOM 941 C CA . PHE A 1 120 ? -3.481 -5.254 9.904 1.00 96.00 120 PHE A CA 1
ATOM 942 C C . PHE A 1 120 ? -2.127 -5.193 10.632 1.00 96.00 120 PHE A C 1
ATOM 944 O O . PHE A 1 120 ? -1.202 -5.932 10.294 1.00 96.00 120 PHE A O 1
ATOM 951 N N . ALA A 1 121 ? -2.029 -4.365 11.677 1.00 95.12 121 ALA A N 1
ATOM 952 C CA . ALA A 1 121 ? -0.806 -4.224 12.459 1.00 95.12 121 ALA A CA 1
ATOM 953 C C . ALA A 1 121 ? -0.416 -5.522 13.189 1.00 95.12 121 ALA A C 1
ATOM 955 O O . ALA A 1 121 ? 0.765 -5.835 13.274 1.00 95.12 121 ALA A O 1
ATOM 956 N N . GLN A 1 122 ? -1.381 -6.309 13.674 1.00 92.44 122 GLN A N 1
ATOM 957 C CA . GLN A 1 122 ? -1.112 -7.604 14.314 1.00 92.44 122 GLN A CA 1
ATOM 958 C C . GLN A 1 122 ? -0.558 -8.652 13.342 1.00 92.44 122 GLN A C 1
ATOM 960 O O . GLN A 1 122 ? 0.275 -9.456 13.742 1.00 92.44 122 GLN A O 1
ATOM 965 N N . VAL A 1 123 ? -0.988 -8.636 12.075 1.00 87.81 123 VAL A N 1
ATOM 966 C CA . VAL A 1 123 ? -0.440 -9.528 11.037 1.00 87.81 123 VAL A CA 1
ATOM 967 C C . VAL A 1 123 ? 1.008 -9.161 10.709 1.00 87.81 123 VAL A C 1
ATOM 969 O O . VAL A 1 123 ? 1.844 -10.044 10.551 1.00 87.81 123 VAL A O 1
ATOM 972 N N . LYS A 1 124 ? 1.316 -7.861 10.640 1.00 77.19 124 LYS A N 1
ATOM 973 C CA . LYS A 1 124 ? 2.675 -7.353 10.389 1.00 77.19 124 LYS A CA 1
ATOM 974 C C . LYS A 1 124 ? 3.584 -7.400 11.623 1.00 77.19 124 LYS A C 1
ATOM 976 O O . LYS A 1 124 ? 4.798 -7.359 11.484 1.00 77.19 124 LYS A O 1
ATOM 981 N N . GLY A 1 125 ? 3.006 -7.494 12.818 1.00 64.00 125 GLY A N 1
ATOM 982 C CA . GLY A 1 125 ? 3.704 -7.497 14.103 1.00 64.00 125 GLY A CA 1
ATOM 983 C C . GLY A 1 125 ? 4.307 -8.838 14.519 1.00 64.00 125 GLY A C 1
ATOM 984 O O . GLY A 1 125 ? 4.603 -9.002 15.701 1.00 64.00 125 GLY A O 1
ATOM 985 N N . ILE A 1 126 ? 4.477 -9.800 13.604 1.00 53.59 126 ILE A N 1
ATOM 986 C CA . ILE A 1 126 ? 5.237 -11.016 13.908 1.00 53.59 126 ILE A CA 1
ATOM 987 C C . ILE A 1 126 ? 6.696 -10.594 14.070 1.00 53.59 126 ILE A C 1
ATOM 989 O O . ILE A 1 126 ? 7.353 -10.200 13.107 1.00 53.59 126 ILE A O 1
ATOM 993 N N . SER A 1 127 ? 7.180 -10.641 15.309 1.00 43.47 127 SER A N 1
ATOM 994 C CA . SER A 1 127 ? 8.593 -10.500 15.603 1.00 43.47 127 SER A CA 1
ATOM 995 C C . SER A 1 127 ? 9.355 -11.551 14.804 1.00 43.47 127 SER A C 1
ATOM 997 O O . SER A 1 127 ? 9.047 -12.744 14.852 1.00 43.47 127 SER A O 1
ATOM 999 N N . THR A 1 128 ? 10.373 -11.121 14.062 1.00 44.56 128 THR A N 1
ATOM 1000 C CA . THR A 1 128 ? 11.490 -12.008 13.745 1.00 44.56 128 THR A CA 1
ATOM 1001 C C . THR A 1 128 ? 12.205 -12.275 15.065 1.00 44.56 128 THR A C 1
ATOM 1003 O O . THR A 1 128 ? 13.208 -11.636 15.386 1.00 44.56 128 THR A O 1
ATOM 1006 N N . ASP A 1 129 ? 11.628 -13.156 15.880 1.00 36.66 129 ASP A N 1
ATOM 1007 C CA . ASP A 1 129 ? 12.353 -13.791 16.963 1.00 36.66 129 ASP A CA 1
ATOM 1008 C C . ASP A 1 129 ? 13.497 -14.542 16.289 1.00 36.66 129 ASP A C 1
ATOM 1010 O O . ASP A 1 129 ? 13.279 -15.446 15.482 1.00 36.66 129 ASP A O 1
ATOM 1014 N N . GLY A 1 130 ? 14.713 -14.069 16.549 1.00 39.84 130 GLY A N 1
ATOM 1015 C CA . GLY A 1 130 ? 15.938 -14.629 16.011 1.00 39.84 130 GLY A CA 1
ATOM 1016 C C . GLY A 1 130 ? 16.105 -16.093 16.400 1.00 39.84 130 GLY A C 1
ATOM 1017 O O . GLY A 1 130 ? 16.625 -16.388 17.474 1.00 39.84 130 GLY A O 1
ATOM 1018 N N . ASN A 1 131 ? 15.721 -16.971 15.477 1.00 32.09 131 ASN A N 1
ATOM 1019 C CA . ASN A 1 131 ? 16.349 -18.264 15.238 1.00 32.09 131 ASN A CA 1
ATOM 1020 C C . ASN A 1 131 ? 16.733 -18.359 13.764 1.00 32.09 131 ASN A C 1
ATOM 1022 O O . ASN A 1 131 ? 15.824 -18.221 12.915 1.00 32.09 131 ASN A O 1
#

Sequence (131 aa):
MSLNFGGIGMVIGHEITHGFDDNGRHYDKDGNMVDWWSNSSASNFNEKSQCIVDQYGNFTWDLAGGQHLCGVNTLGENIADNGGIRQAFKAYKRWLSQHRPEKALPGLSLSHEQLFFVNFAQVKGISTDGN

Secondary structure (DSSP, 8-state):
-HHHIIIIIHHHHHHHHHTTSTTGGGB-TTS-B---S-HHHHHHHHHHHHHHHHHHHT-EEGGGTSEEP-TTTTHHHHHHHHHHHHHHHHHHHHHHTTSPPPPPPTT----HHHHHHHHHHHHHT------